Protein AF-A0AAW8RNG4-F1 (afdb_monomer_lite)

Secondary structure (DSSP, 8-state):
-HHHHHHHHHHHHHHHHHHHHHHHHHT-----HHHH--HHHHHHHHHHHHHHHHHHHHHHHHHHHHHHHHHHH----

pLDDT: mean 81.7, std 6.72, range [58.25, 91.38]

Radius of gyration: 23.75 Å; chains: 1; bounding box: 61×15×63 Å

Organism: Enterococcus faecium (NCBI:txid1352)

Sequence (77 aa):
MEGLALKKIDEKEQNAIFAFNLRYVLNDKKPKLKKVFDKMKAETKIKNIFGRNKIEQQNKTQNVKQVMDYFKNKKWG

Structure (mmCIF, N/CA/C/O backbone):
data_AF-A0AAW8RNG4-F1
#
_entry.id   AF-A0AAW8RNG4-F1
#
loop_
_atom_site.group_PDB
_atom_site.id
_atom_site.type_symbol
_atom_site.label_atom_id
_atom_site.label_alt_id
_atom_site.label_comp_id
_atom_site.label_asym_id
_atom_site.label_entity_id
_atom_site.label_seq_id
_atom_site.pdbx_PDB_ins_code
_atom_site.Cartn_x
_atom_site.Cartn_y
_atom_site.Cartn_z
_atom_site.occupancy
_atom_site.B_iso_or_equiv
_atom_site.auth_seq_id
_atom_site.auth_comp_id
_atom_site.auth_asym_id
_atom_site.auth_atom_id
_atom_site.pdbx_PDB_model_num
ATOM 1 N N . MET A 1 1 ? -1.309 -8.870 10.099 1.00 75.25 1 MET A N 1
ATOM 2 C CA . MET A 1 1 ? -1.682 -8.930 8.663 1.00 75.25 1 MET A CA 1
ATOM 3 C C . MET A 1 1 ? -1.240 -7.696 7.882 1.00 75.25 1 MET A C 1
ATOM 5 O O . MET A 1 1 ? -0.699 -7.870 6.801 1.00 75.25 1 MET A O 1
ATOM 9 N N . GLU A 1 2 ? -1.393 -6.480 8.417 1.00 80.44 2 GLU A N 1
ATOM 10 C CA . GLU A 1 2 ? -0.949 -5.238 7.751 1.00 80.44 2 GLU A CA 1
ATOM 11 C C . GLU A 1 2 ? 0.548 -5.237 7.386 1.00 80.44 2 GLU A C 1
ATOM 13 O O . GLU A 1 2 ? 0.890 -5.017 6.228 1.00 80.44 2 GLU A O 1
ATOM 18 N N . GLY A 1 3 ? 1.435 -5.607 8.318 1.00 83.69 3 GLY A N 1
ATOM 19 C CA . GLY A 1 3 ? 2.880 -5.688 8.049 1.00 83.69 3 GLY A CA 1
ATOM 20 C C . GLY A 1 3 ? 3.269 -6.684 6.946 1.00 83.69 3 GLY A C 1
ATOM 21 O O . GLY A 1 3 ? 4.143 -6.397 6.135 1.00 83.69 3 GLY A O 1
ATOM 22 N N . LEU A 1 4 ? 2.572 -7.822 6.840 1.00 88.44 4 LEU A N 1
ATOM 23 C CA . LEU A 1 4 ? 2.785 -8.783 5.747 1.00 88.44 4 LEU A CA 1
ATOM 24 C C . LEU A 1 4 ? 2.365 -8.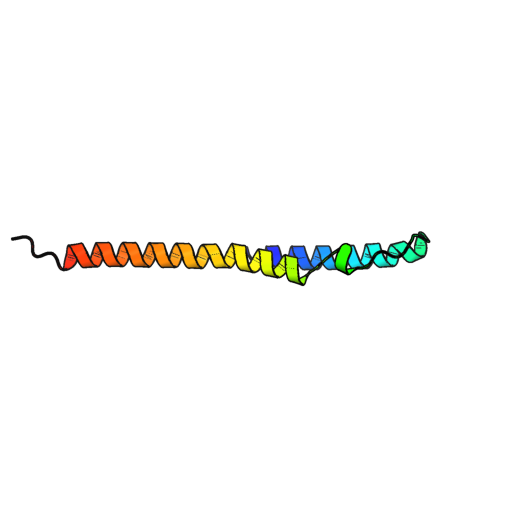191 4.393 1.00 88.44 4 LEU A C 1
ATOM 26 O O . LEU A 1 4 ? 2.988 -8.456 3.368 1.00 88.44 4 LEU A O 1
ATOM 30 N N . ALA A 1 5 ? 1.299 -7.394 4.391 1.00 83.56 5 ALA A N 1
ATOM 31 C CA . ALA A 1 5 ? 0.800 -6.741 3.193 1.00 83.56 5 ALA A CA 1
ATOM 32 C C . ALA A 1 5 ? 1.746 -5.615 2.729 1.00 83.56 5 ALA A C 1
ATOM 34 O O . ALA A 1 5 ? 1.966 -5.473 1.529 1.00 83.56 5 ALA A O 1
ATOM 35 N N . LEU A 1 6 ? 2.362 -4.887 3.669 1.00 86.50 6 LEU A N 1
ATOM 36 C CA . LEU A 1 6 ? 3.422 -3.911 3.388 1.00 86.50 6 LEU A CA 1
ATOM 37 C C . LEU A 1 6 ? 4.682 -4.580 2.822 1.00 86.50 6 LEU A C 1
ATOM 39 O O . LEU A 1 6 ? 5.164 -4.157 1.778 1.00 86.50 6 LEU A O 1
ATOM 43 N N . LYS A 1 7 ? 5.135 -5.699 3.403 1.00 89.94 7 LYS A N 1
ATOM 44 C CA . LYS A 1 7 ? 6.268 -6.469 2.859 1.00 89.94 7 LYS A CA 1
ATOM 45 C C . LYS A 1 7 ? 6.053 -6.869 1.390 1.00 89.94 7 LYS A C 1
ATOM 47 O O . LYS A 1 7 ? 6.949 -6.730 0.567 1.00 89.94 7 LYS A O 1
ATOM 52 N N . LYS A 1 8 ? 4.841 -7.309 1.034 1.00 88.69 8 LYS A N 1
ATOM 53 C CA . LYS A 1 8 ? 4.492 -7.640 -0.361 1.00 88.69 8 LYS A CA 1
ATOM 54 C C . LYS A 1 8 ? 4.519 -6.428 -1.303 1.00 88.69 8 LYS A C 1
ATOM 56 O O . LYS A 1 8 ? 4.692 -6.606 -2.506 1.00 88.69 8 LYS A O 1
ATOM 61 N N . ILE A 1 9 ? 4.288 -5.212 -0.800 1.00 88.31 9 ILE A N 1
ATOM 62 C CA . ILE A 1 9 ? 4.448 -3.980 -1.590 1.00 88.31 9 ILE A CA 1
ATOM 63 C C . ILE A 1 9 ? 5.928 -3.729 -1.865 1.00 88.31 9 ILE A C 1
ATOM 65 O O . ILE A 1 9 ? 6.268 -3.443 -3.011 1.00 88.31 9 ILE A O 1
ATOM 69 N N . ASP A 1 10 ? 6.788 -3.881 -0.859 1.00 87.19 10 ASP A N 1
ATOM 70 C CA . ASP A 1 10 ? 8.235 -3.704 -1.024 1.00 87.19 10 ASP A CA 1
ATOM 71 C C . ASP A 1 10 ? 8.814 -4.711 -2.032 1.00 87.19 10 ASP A C 1
ATOM 73 O O . ASP A 1 10 ? 9.574 -4.337 -2.922 1.00 87.19 10 ASP A O 1
ATOM 77 N N . GLU A 1 11 ? 8.379 -5.975 -1.986 1.00 91.38 11 GLU A N 1
ATOM 78 C CA . GLU A 1 11 ? 8.764 -6.994 -2.979 1.00 91.38 11 GLU A CA 1
ATOM 79 C C . GLU A 1 11 ? 8.347 -6.593 -4.408 1.00 91.38 11 GLU A C 1
ATOM 81 O O . GLU A 1 11 ? 9.098 -6.768 -5.370 1.00 91.38 11 GLU A O 1
ATOM 86 N N . LYS A 1 12 ? 7.157 -6.001 -4.572 1.00 87.62 12 LYS A N 1
ATOM 87 C CA . LYS A 1 12 ? 6.697 -5.496 -5.876 1.00 87.62 12 LYS A CA 1
ATOM 88 C C . LYS A 1 12 ? 7.499 -4.292 -6.355 1.00 87.62 12 LYS A C 1
ATOM 90 O O . LYS A 1 12 ? 7.729 -4.174 -7.557 1.00 87.62 12 LYS A O 1
ATOM 95 N N . GLU A 1 13 ? 7.927 -3.422 -5.446 1.00 87.69 13 GLU A N 1
ATOM 96 C CA . GLU A 1 13 ? 8.816 -2.309 -5.774 1.00 87.69 13 GLU A CA 1
ATOM 97 C C . GLU A 1 13 ? 10.161 -2.819 -6.293 1.00 87.69 13 GLU A C 1
ATOM 99 O O . GLU A 1 13 ? 10.606 -2.396 -7.361 1.00 87.69 13 GLU A O 1
ATOM 104 N N . GLN A 1 14 ? 10.770 -3.777 -5.592 1.00 90.25 14 GLN A N 1
ATOM 105 C CA . GLN A 1 14 ? 12.032 -4.387 -6.013 1.00 90.25 14 GLN A CA 1
ATOM 106 C C . GLN A 1 14 ? 11.910 -5.037 -7.394 1.00 90.25 14 GLN A C 1
ATOM 108 O O . GLN A 1 14 ? 12.754 -4.807 -8.260 1.00 90.25 14 GLN A O 1
ATOM 113 N N . ASN A 1 15 ? 10.818 -5.763 -7.646 1.00 89.00 15 ASN A N 1
ATOM 114 C CA . ASN A 1 15 ? 10.549 -6.352 -8.958 1.00 89.00 15 ASN A CA 1
ATOM 115 C C . ASN A 1 15 ? 10.368 -5.291 -10.053 1.00 89.00 15 ASN A C 1
ATOM 117 O O . ASN A 1 15 ? 10.853 -5.468 -11.170 1.00 89.00 15 ASN A O 1
ATOM 121 N N . ALA A 1 16 ? 9.702 -4.174 -9.748 1.00 86.25 16 ALA A N 1
ATOM 122 C CA . ALA A 1 16 ? 9.537 -3.073 -10.694 1.00 86.25 16 ALA A CA 1
ATOM 123 C C . ALA A 1 16 ? 10.878 -2.395 -11.025 1.00 86.25 16 ALA A C 1
ATOM 125 O O . ALA A 1 16 ? 11.132 -2.082 -12.188 1.00 86.25 16 ALA A O 1
ATOM 126 N N . ILE A 1 17 ? 11.752 -2.209 -10.030 1.00 86.88 17 ILE A N 1
ATOM 127 C CA . ILE A 1 17 ? 13.117 -1.697 -10.224 1.00 86.88 17 ILE A CA 1
ATOM 128 C C . ILE A 1 17 ? 13.933 -2.673 -11.074 1.00 86.88 17 ILE A C 1
ATOM 130 O O . ILE A 1 17 ? 14.584 -2.260 -12.034 1.00 86.88 17 ILE A O 1
ATOM 134 N N . PHE A 1 18 ? 13.865 -3.970 -10.770 1.00 88.25 18 PHE A N 1
ATOM 135 C CA . PHE A 1 18 ? 14.554 -5.001 -11.538 1.00 88.25 18 PHE A CA 1
ATOM 136 C C . PHE A 1 18 ? 14.108 -5.007 -13.005 1.00 88.25 18 PHE A C 1
ATOM 138 O O . PHE A 1 18 ? 14.947 -4.916 -13.897 1.00 88.25 18 PHE A O 1
ATOM 145 N N . ALA A 1 19 ? 12.798 -5.020 -13.268 1.00 84.81 19 ALA A N 1
ATOM 146 C CA . ALA A 1 19 ? 12.254 -4.960 -14.624 1.00 84.81 19 ALA A CA 1
ATOM 147 C C . ALA A 1 19 ? 12.664 -3.669 -15.354 1.00 84.81 19 ALA A C 1
ATOM 149 O O . ALA A 1 19 ? 12.969 -3.682 -16.548 1.00 84.81 19 ALA A O 1
ATOM 150 N N . PHE A 1 20 ? 12.72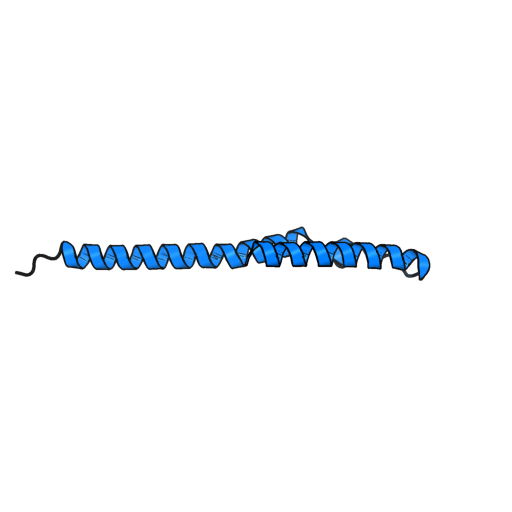5 -2.546 -14.633 1.00 82.88 20 PHE A N 1
ATOM 151 C CA . PHE A 1 20 ? 13.185 -1.279 -15.189 1.00 82.88 20 PHE A CA 1
ATOM 152 C C . PHE A 1 20 ? 14.662 -1.313 -15.598 1.00 82.88 20 PHE A C 1
ATOM 154 O O . PHE A 1 20 ? 15.017 -0.740 -16.630 1.00 82.88 20 PHE A O 1
ATOM 161 N N . ASN A 1 21 ? 15.502 -1.997 -14.819 1.00 84.00 21 ASN A N 1
ATOM 162 C CA . ASN A 1 21 ? 16.914 -2.199 -15.127 1.00 84.00 21 ASN A CA 1
ATOM 163 C C . ASN A 1 21 ? 17.105 -3.196 -16.277 1.00 84.00 21 ASN A C 1
ATOM 165 O O . ASN A 1 21 ? 17.892 -2.935 -17.184 1.00 84.00 21 ASN A O 1
ATOM 169 N N . LEU A 1 22 ? 16.327 -4.283 -16.300 1.00 85.38 22 LEU A N 1
ATOM 170 C CA . LEU A 1 22 ? 16.345 -5.284 -17.369 1.00 85.38 22 LEU A CA 1
ATOM 171 C C . LEU A 1 22 ? 16.049 -4.664 -18.740 1.00 85.38 22 LEU A C 1
ATOM 173 O O . LEU A 1 22 ? 16.638 -5.058 -19.743 1.00 85.38 22 LEU A O 1
ATOM 177 N N . ARG A 1 23 ? 15.207 -3.626 -18.781 1.00 81.38 23 ARG A N 1
ATOM 178 C CA . ARG A 1 23 ? 14.926 -2.858 -20.000 1.00 81.38 23 ARG A CA 1
ATOM 179 C C . ARG A 1 23 ? 16.185 -2.364 -20.718 1.00 81.38 23 ARG A C 1
ATOM 181 O O . ARG A 1 23 ? 16.189 -2.313 -21.942 1.00 81.38 23 ARG A O 1
ATOM 188 N N . TYR A 1 24 ? 17.233 -1.978 -19.983 1.00 77.00 24 TYR A N 1
ATOM 189 C CA . TYR A 1 24 ? 18.486 -1.527 -20.601 1.00 77.00 24 TYR A CA 1
ATOM 190 C C . TYR A 1 24 ? 19.181 -2.649 -21.372 1.00 77.00 24 TYR A C 1
ATOM 192 O O . TYR A 1 24 ? 19.739 -2.390 -22.431 1.00 77.00 24 TYR A O 1
ATOM 200 N N . VAL A 1 25 ? 19.094 -3.885 -20.879 1.00 79.94 25 VAL A N 1
ATOM 201 C CA . VAL A 1 25 ? 19.625 -5.071 -21.566 1.00 79.94 25 VAL A CA 1
ATOM 202 C C . VAL A 1 25 ? 18.771 -5.417 -22.786 1.00 79.94 25 VAL A C 1
ATOM 204 O O . VAL A 1 25 ? 19.298 -5.792 -23.826 1.00 79.94 25 VAL A O 1
ATOM 207 N N . LEU A 1 26 ? 17.451 -5.243 -22.679 1.00 82.38 26 LEU A N 1
ATOM 208 C CA . LEU A 1 26 ? 16.494 -5.560 -23.745 1.00 82.38 26 LEU A CA 1
ATOM 209 C C . LEU A 1 26 ? 16.342 -4.454 -24.807 1.00 82.38 26 LEU A C 1
ATOM 211 O O . LEU A 1 26 ? 15.587 -4.629 -25.757 1.00 82.38 26 LEU A O 1
ATOM 215 N N . ASN A 1 27 ? 17.038 -3.321 -24.650 1.00 77.25 27 ASN A N 1
ATOM 216 C CA . ASN A 1 27 ? 16.982 -2.148 -25.530 1.00 77.25 27 ASN A CA 1
ATOM 217 C C . ASN A 1 27 ? 15.552 -1.632 -25.822 1.00 77.25 27 ASN A C 1
ATOM 219 O O . ASN A 1 27 ? 15.246 -1.163 -26.918 1.00 77.25 27 ASN A O 1
ATOM 223 N N . ASP A 1 28 ? 14.663 -1.724 -24.832 1.00 79.38 28 ASP A N 1
ATOM 224 C CA . ASP A 1 28 ? 13.250 -1.361 -24.976 1.00 79.38 28 ASP A CA 1
ATOM 225 C C . ASP A 1 28 ? 12.971 0.102 -24.548 1.00 79.38 28 ASP A C 1
ATOM 227 O O . ASP A 1 28 ? 13.717 0.727 -23.774 1.00 79.38 28 ASP A O 1
ATOM 231 N N . LYS A 1 29 ? 11.882 0.691 -25.063 1.00 76.38 29 LYS A N 1
ATOM 232 C CA . LYS A 1 29 ? 11.511 2.102 -24.851 1.00 76.38 29 LYS A CA 1
ATOM 233 C C . LYS A 1 29 ? 11.224 2.384 -23.377 1.00 76.38 29 LYS A C 1
ATOM 235 O O . LYS A 1 29 ? 10.440 1.694 -22.744 1.00 76.38 29 LYS A O 1
ATOM 240 N N . LYS A 1 30 ? 11.810 3.460 -22.832 1.00 75.56 30 LYS A N 1
ATOM 241 C CA . LYS A 1 30 ? 11.717 3.841 -21.406 1.00 75.56 30 LYS A CA 1
ATOM 242 C C . LYS A 1 30 ? 10.280 4.180 -20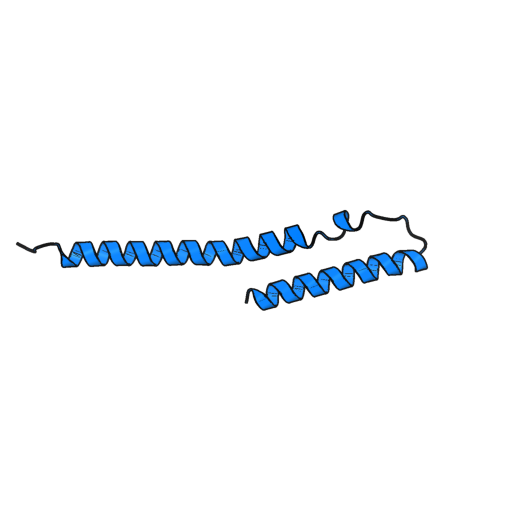.971 1.00 75.56 30 LYS A C 1
ATOM 244 O O . LYS A 1 30 ? 9.804 5.271 -21.298 1.00 75.56 30 LYS A O 1
ATOM 249 N N . PRO A 1 31 ? 9.606 3.345 -20.152 1.00 75.31 31 PRO A N 1
ATOM 250 C CA . PRO A 1 31 ? 8.376 3.759 -19.495 1.00 75.31 31 PRO A CA 1
ATOM 251 C C . PRO A 1 31 ? 8.701 4.673 -18.304 1.00 75.31 31 PRO A C 1
ATOM 253 O O . PRO A 1 31 ? 9.802 4.660 -17.751 1.00 75.31 31 PRO A O 1
ATOM 256 N N . LYS A 1 32 ? 7.732 5.478 -17.863 1.00 76.06 32 LYS A N 1
ATOM 257 C CA . LYS A 1 32 ? 7.860 6.226 -16.601 1.00 76.06 32 LYS A CA 1
ATOM 258 C C . LYS A 1 32 ? 7.669 5.242 -15.441 1.00 76.06 32 LYS A C 1
ATOM 260 O O . L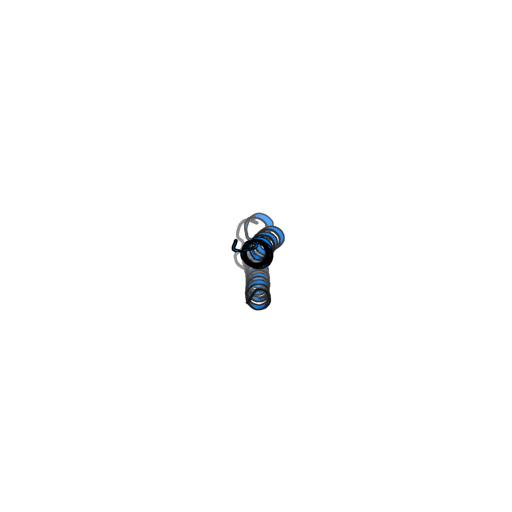YS A 1 32 ? 6.600 4.650 -15.356 1.00 76.06 32 LYS A O 1
ATOM 265 N N . LEU A 1 33 ? 8.642 5.108 -14.531 1.00 71.44 33 LEU A N 1
ATOM 266 C CA . LEU A 1 33 ? 8.580 4.162 -13.396 1.00 71.44 33 LEU A CA 1
ATOM 267 C C . LEU A 1 33 ? 7.289 4.322 -12.570 1.00 71.44 33 LEU A C 1
ATOM 269 O O . LEU A 1 33 ? 6.624 3.343 -12.265 1.00 71.44 33 LEU A O 1
ATOM 273 N N . LYS A 1 34 ? 6.857 5.570 -12.343 1.00 71.38 34 LYS A N 1
ATOM 274 C CA . LYS A 1 34 ? 5.597 5.913 -11.656 1.00 71.38 34 LYS A CA 1
ATOM 275 C C . LYS A 1 34 ? 4.330 5.376 -12.351 1.00 71.38 34 LYS A C 1
ATOM 277 O O . LYS A 1 34 ? 3.288 5.266 -11.717 1.00 71.38 34 LYS A O 1
ATOM 282 N N . LYS A 1 35 ? 4.393 5.071 -13.656 1.00 73.94 35 LYS A N 1
ATOM 283 C CA . LYS A 1 35 ? 3.314 4.380 -14.388 1.00 73.94 35 LYS A CA 1
ATOM 284 C C . LYS A 1 35 ? 3.369 2.858 -14.218 1.00 73.94 35 LYS A C 1
ATOM 286 O O . LYS A 1 35 ? 2.341 2.218 -14.381 1.00 73.94 35 LYS A O 1
ATOM 291 N N . VAL A 1 36 ? 4.544 2.300 -13.922 1.00 73.06 36 VAL A N 1
ATOM 292 C CA . VAL A 1 36 ? 4.754 0.860 -13.703 1.00 73.06 36 VAL A CA 1
ATOM 293 C C . VAL A 1 36 ? 4.379 0.486 -12.271 1.00 73.06 36 VAL A C 1
ATOM 295 O O . VAL A 1 36 ? 3.663 -0.486 -12.052 1.00 73.06 36 VAL A O 1
ATOM 298 N N . PHE A 1 37 ? 4.813 1.286 -11.295 1.00 81.38 37 PHE A N 1
ATOM 299 C CA . PHE A 1 37 ? 4.485 1.080 -9.891 1.00 81.38 37 PHE A CA 1
ATOM 300 C C . PHE A 1 37 ? 4.463 2.406 -9.122 1.00 81.38 37 PHE A C 1
ATOM 302 O O . PHE A 1 37 ? 5.370 3.229 -9.243 1.00 81.38 37 PHE A O 1
ATOM 309 N N . ASP A 1 38 ? 3.417 2.608 -8.320 1.00 85.38 38 ASP A N 1
ATOM 310 C CA . ASP A 1 38 ? 3.268 3.757 -7.422 1.00 85.38 38 ASP A CA 1
ATOM 311 C C . ASP A 1 38 ? 3.127 3.232 -5.988 1.00 85.38 38 ASP A C 1
ATOM 313 O O . ASP A 1 38 ? 2.031 2.872 -5.539 1.00 85.38 38 ASP A O 1
ATOM 317 N N . LYS A 1 39 ? 4.269 3.147 -5.295 1.00 83.50 39 LYS A N 1
ATOM 318 C CA . LYS A 1 39 ? 4.367 2.633 -3.923 1.00 83.50 39 LYS A CA 1
ATOM 319 C C . LYS A 1 39 ? 3.443 3.384 -2.976 1.00 83.50 39 LYS A C 1
ATOM 321 O O . LYS A 1 39 ? 2.689 2.766 -2.232 1.00 83.50 39 LYS A O 1
ATOM 326 N N . MET A 1 40 ? 3.446 4.712 -3.065 1.00 84.88 40 MET A N 1
ATOM 327 C CA . MET A 1 40 ? 2.664 5.572 -2.184 1.00 84.88 40 MET A CA 1
ATOM 328 C C . MET A 1 40 ? 1.171 5.263 -2.308 1.00 84.88 40 MET A C 1
ATOM 330 O O . MET A 1 40 ? 0.506 5.029 -1.301 1.00 84.88 40 MET A O 1
ATOM 334 N N . LYS A 1 41 ? 0.645 5.154 -3.537 1.00 86.69 41 LYS A N 1
ATOM 335 C CA . LYS A 1 41 ? -0.760 4.760 -3.747 1.00 86.69 41 LYS A CA 1
ATOM 336 C C . LYS A 1 41 ? -1.070 3.370 -3.197 1.00 86.69 41 LYS A C 1
ATOM 338 O O . LYS A 1 41 ? -2.144 3.169 -2.624 1.00 86.69 41 LYS A O 1
ATOM 343 N N . ALA A 1 42 ? -0.163 2.413 -3.384 1.00 83.75 42 ALA A N 1
ATOM 344 C CA . ALA A 1 42 ? -0.345 1.053 -2.893 1.00 83.75 42 ALA A CA 1
ATOM 345 C C . ALA A 1 42 ? -0.389 1.015 -1.355 1.00 83.75 42 ALA A C 1
ATOM 347 O O . ALA A 1 42 ? -1.307 0.425 -0.783 1.00 83.75 42 ALA A O 1
ATOM 348 N N . GLU A 1 43 ? 0.531 1.706 -0.683 1.00 85.88 43 GLU A N 1
ATOM 349 C CA . GLU A 1 43 ? 0.570 1.798 0.777 1.00 85.88 43 GLU A CA 1
ATOM 350 C C . GLU A 1 43 ? -0.650 2.514 1.347 1.00 85.88 43 GLU A C 1
ATOM 352 O O . GLU A 1 43 ? -1.254 2.024 2.300 1.00 85.88 43 GLU A O 1
ATOM 357 N N . THR A 1 44 ? -1.057 3.645 0.759 1.00 87.50 44 THR A N 1
ATOM 358 C CA . THR A 1 44 ? -2.259 4.367 1.198 1.00 87.50 44 THR A CA 1
ATOM 359 C C . THR A 1 44 ? -3.494 3.476 1.094 1.00 87.50 44 THR A C 1
ATOM 361 O O . THR A 1 44 ? -4.318 3.453 2.006 1.00 87.50 44 THR A O 1
ATOM 364 N N . LYS A 1 45 ? -3.614 2.679 0.024 1.00 86.56 45 LYS A N 1
ATOM 365 C CA . LYS A 1 45 ? -4.721 1.728 -0.128 1.00 86.56 45 LYS A CA 1
ATOM 366 C C . LYS A 1 45 ? -4.716 0.670 0.978 1.00 86.56 45 LYS A C 1
ATOM 368 O O . LYS A 1 45 ? -5.773 0.389 1.536 1.00 86.56 45 LYS A O 1
ATOM 373 N N . ILE A 1 46 ? -3.550 0.120 1.317 1.00 85.12 46 ILE A N 1
ATOM 374 C CA . ILE A 1 46 ? -3.405 -0.856 2.406 1.00 85.12 46 ILE A CA 1
ATOM 375 C C . ILE A 1 46 ? -3.769 -0.229 3.753 1.00 85.12 46 ILE A C 1
ATOM 377 O O . ILE A 1 46 ? -4.638 -0.757 4.447 1.00 85.12 46 ILE A O 1
ATOM 381 N N . LYS A 1 47 ? -3.191 0.929 4.084 1.00 85.81 47 LYS A N 1
ATOM 382 C CA . LYS A 1 47 ? -3.485 1.654 5.329 1.00 85.81 47 LYS A CA 1
ATOM 383 C C . LYS A 1 47 ? -4.973 1.978 5.458 1.00 85.81 47 LYS A C 1
ATOM 385 O O . LYS A 1 47 ? -5.543 1.809 6.529 1.00 85.81 47 LYS A O 1
ATOM 390 N N . ASN A 1 48 ? -5.638 2.354 4.365 1.00 86.12 48 ASN A N 1
ATOM 391 C CA . ASN A 1 48 ? -7.077 2.627 4.370 1.00 86.12 48 ASN A CA 1
ATOM 392 C C . ASN A 1 48 ? -7.928 1.375 4.625 1.00 86.12 48 ASN A C 1
ATOM 394 O O . ASN A 1 48 ? -8.934 1.462 5.325 1.00 86.12 48 ASN A O 1
ATOM 398 N N . ILE A 1 49 ? -7.549 0.216 4.078 1.00 84.19 49 ILE A N 1
ATOM 399 C CA . ILE A 1 49 ? -8.266 -1.049 4.310 1.00 84.19 49 ILE A CA 1
ATOM 400 C C . ILE A 1 49 ? -8.154 -1.453 5.782 1.00 84.19 49 ILE A C 1
ATOM 402 O O . ILE A 1 49 ? -9.162 -1.721 6.432 1.00 84.19 49 ILE A O 1
ATOM 406 N N . PHE A 1 50 ? -6.937 -1.446 6.329 1.00 82.06 50 PHE A N 1
ATOM 407 C CA . PHE A 1 50 ? -6.719 -1.811 7.728 1.00 82.06 50 PHE A CA 1
ATOM 408 C C . PHE A 1 50 ? -7.235 -0.742 8.707 1.00 82.06 50 PHE A C 1
ATOM 410 O O . PHE A 1 50 ? -7.671 -1.082 9.806 1.00 82.06 50 PHE A O 1
ATOM 417 N N . GLY A 1 51 ? -7.256 0.532 8.306 1.00 80.31 51 GLY A N 1
ATOM 418 C CA . GLY A 1 51 ? -7.818 1.640 9.079 1.00 80.31 51 GLY A CA 1
ATOM 419 C C . GLY A 1 51 ? -9.347 1.624 9.152 1.00 80.31 51 GLY A C 1
ATOM 420 O O . GLY A 1 51 ? -9.900 1.839 10.229 1.00 80.31 5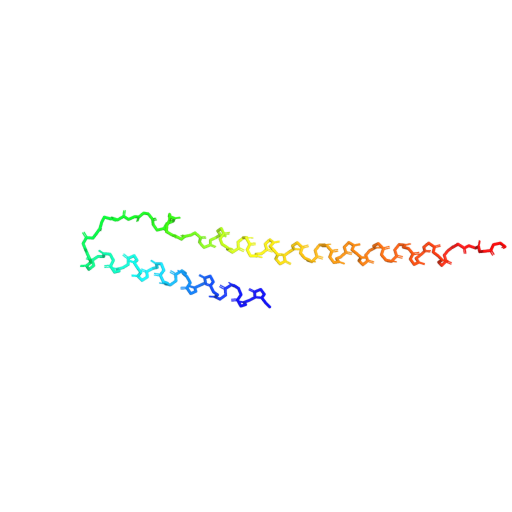1 GLY A O 1
ATOM 421 N N . ARG A 1 52 ? -10.042 1.302 8.051 1.00 73.56 52 ARG A N 1
ATOM 422 C CA . ARG A 1 52 ? -11.515 1.188 8.027 1.00 73.56 52 ARG A CA 1
ATOM 423 C C . ARG A 1 52 ? -12.036 0.164 9.030 1.00 73.56 52 ARG A C 1
ATOM 425 O O . ARG A 1 52 ? -12.957 0.472 9.780 1.00 73.56 52 ARG A O 1
ATOM 432 N N . ASN A 1 53 ? -11.378 -0.989 9.117 1.00 69.88 53 ASN A N 1
ATOM 433 C CA . ASN A 1 53 ? -11.758 -2.045 10.057 1.00 69.88 53 ASN A CA 1
ATOM 434 C C . ASN A 1 53 ? -11.654 -1.590 11.524 1.00 69.88 53 ASN A C 1
ATOM 436 O O . ASN A 1 53 ? -12.462 -1.997 12.355 1.00 69.88 53 ASN A O 1
ATOM 440 N N . LYS A 1 54 ? -10.692 -0.714 11.854 1.00 71.94 54 LYS A N 1
ATOM 441 C CA . LYS A 1 54 ? -10.553 -0.162 13.213 1.00 71.94 54 LYS A CA 1
ATOM 442 C C . LYS A 1 54 ? -11.705 0.782 13.564 1.00 71.94 54 LYS A C 1
ATOM 444 O O . LYS A 1 54 ? -12.241 0.688 14.663 1.00 71.94 54 LYS A O 1
ATOM 449 N N . ILE A 1 55 ? -12.105 1.644 12.629 1.00 72.88 55 ILE A N 1
ATOM 450 C CA . ILE A 1 55 ? -13.211 2.597 12.822 1.00 72.88 55 ILE A CA 1
ATOM 451 C C . ILE A 1 55 ? -14.535 1.846 13.007 1.00 72.88 55 ILE A C 1
ATOM 453 O O . ILE A 1 55 ? -15.298 2.132 13.928 1.00 72.88 55 ILE A O 1
ATOM 457 N N . GLU A 1 56 ? -14.793 0.844 12.170 1.00 70.75 56 GLU A N 1
ATOM 458 C CA . GLU A 1 56 ? -16.025 0.054 12.227 1.00 70.75 56 GLU A CA 1
ATOM 459 C C . GLU A 1 56 ? -16.144 -0.735 13.542 1.00 70.75 56 GLU A C 1
ATOM 461 O O . GLU A 1 56 ? -17.205 -0.772 14.172 1.00 70.75 56 GLU A O 1
ATOM 466 N N . GLN A 1 57 ? -15.030 -1.290 14.024 1.00 73.69 57 GLN A N 1
ATOM 467 C CA . GLN A 1 57 ? -14.984 -1.999 15.299 1.00 73.69 57 GLN A CA 1
ATOM 468 C C . GLN A 1 57 ? -15.146 -1.064 16.507 1.00 73.69 57 GLN A C 1
ATOM 470 O O . GLN A 1 57 ? -15.819 -1.417 17.481 1.00 73.69 57 GLN A O 1
ATOM 475 N N . GLN A 1 58 ? -14.587 0.144 16.438 1.00 75.00 58 GLN A N 1
ATOM 476 C CA . GLN A 1 58 ? -14.757 1.165 17.468 1.00 75.00 58 GLN A CA 1
ATOM 477 C C . GLN A 1 58 ? -16.225 1.606 17.576 1.00 75.00 58 GLN A C 1
ATOM 479 O O . GLN A 1 58 ? -16.789 1.568 18.670 1.00 75.00 58 GLN A O 1
ATOM 484 N N . ASN A 1 59 ? -16.876 1.886 16.444 1.00 77.88 59 ASN A N 1
ATOM 485 C CA . ASN A 1 59 ? -18.298 2.241 16.390 1.00 77.88 59 ASN A CA 1
ATOM 486 C C . ASN A 1 59 ? -19.193 1.129 16.954 1.00 77.88 59 ASN A C 1
ATOM 488 O O . ASN A 1 59 ? -20.094 1.391 17.750 1.00 77.88 59 ASN A O 1
ATOM 492 N N . LYS A 1 60 ? -18.914 -0.136 16.609 1.00 77.69 60 LYS A N 1
ATOM 493 C CA . LYS A 1 60 ? -19.661 -1.285 17.142 1.00 77.69 60 LYS A CA 1
ATOM 494 C C . LYS A 1 60 ? -19.546 -1.385 18.665 1.00 77.69 60 LYS A C 1
ATOM 496 O O . LYS A 1 60 ? -20.541 -1.631 19.341 1.00 77.69 60 LYS A O 1
ATOM 501 N N . THR A 1 61 ? -18.354 -1.149 19.207 1.00 79.62 61 THR A N 1
ATOM 502 C CA . THR A 1 61 ? -18.106 -1.177 20.658 1.00 79.62 61 THR A CA 1
ATOM 503 C C . THR A 1 61 ? -18.855 -0.046 21.367 1.00 79.62 61 THR A C 1
ATOM 505 O O . THR A 1 61 ? -19.446 -0.248 22.428 1.00 79.62 61 THR A O 1
ATOM 508 N N . GLN A 1 62 ? -18.879 1.137 20.754 1.00 83.69 62 GLN A N 1
ATOM 509 C CA . GLN A 1 62 ? -19.564 2.317 21.275 1.00 83.69 62 GLN A CA 1
ATOM 510 C C . GLN A 1 62 ? -21.087 2.130 21.303 1.00 83.69 62 GLN A C 1
ATOM 512 O O . GLN A 1 62 ? -21.717 2.427 22.316 1.00 83.69 62 GLN A O 1
ATOM 517 N N . ASN A 1 63 ? -21.656 1.5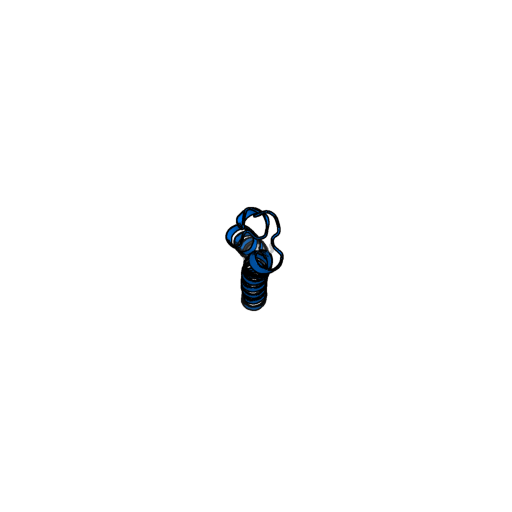39 20.249 1.00 85.31 63 ASN A N 1
ATOM 518 C CA . ASN A 1 63 ? -23.081 1.212 20.178 1.00 85.31 63 ASN A CA 1
ATOM 519 C C . ASN A 1 63 ? -23.482 0.175 21.238 1.00 85.31 63 ASN A C 1
ATOM 521 O O . ASN A 1 63 ? -24.490 0.347 21.919 1.00 85.31 63 ASN A O 1
ATOM 525 N N . VAL A 1 64 ? -22.678 -0.877 21.432 1.00 87.44 64 VAL A N 1
ATOM 526 C CA . VAL A 1 64 ? -22.930 -1.877 22.487 1.00 87.44 64 VAL A CA 1
ATOM 527 C C . VAL A 1 64 ? -22.906 -1.223 23.867 1.00 87.44 64 VAL A C 1
ATOM 529 O O . VAL A 1 64 ? -23.796 -1.478 24.675 1.00 87.44 64 VAL A O 1
ATOM 532 N N . LYS A 1 65 ? -21.938 -0.335 24.126 1.00 89.44 65 LYS A N 1
ATOM 533 C CA . LYS A 1 65 ? -21.853 0.407 25.389 1.00 89.44 65 LYS A CA 1
ATOM 534 C C . LYS A 1 65 ? -23.097 1.269 25.628 1.00 89.44 65 LYS A C 1
ATOM 536 O O . LYS A 1 65 ? -23.673 1.194 26.706 1.00 89.44 65 LYS A O 1
ATOM 541 N N . GLN A 1 66 ? -23.551 2.011 24.617 1.00 88.81 66 GLN A N 1
ATOM 542 C CA . GLN A 1 66 ? -24.764 2.833 24.707 1.00 88.81 66 GLN A CA 1
ATOM 543 C C . GLN A 1 66 ? -26.015 2.008 25.026 1.00 88.81 66 GLN A C 1
ATOM 545 O O . GLN A 1 66 ? -26.810 2.400 25.877 1.00 88.81 66 GLN A O 1
ATOM 550 N N . VAL A 1 67 ? -26.179 0.850 24.381 1.00 87.88 67 VAL A N 1
ATOM 551 C CA . VAL A 1 67 ? -27.296 -0.064 24.662 1.00 87.88 67 VAL A CA 1
ATOM 552 C C . VAL A 1 67 ? -27.211 -0.598 26.096 1.00 87.88 67 VAL A C 1
ATOM 554 O O . VAL A 1 67 ? -28.212 -0.608 26.811 1.00 87.88 67 VAL A O 1
ATOM 557 N N . MET A 1 68 ? -26.017 -0.986 26.549 1.00 87.62 68 MET A N 1
ATOM 558 C CA . MET A 1 68 ? -25.794 -1.454 27.920 1.00 87.62 68 MET A CA 1
ATOM 559 C C . MET A 1 68 ? -26.138 -0.374 28.957 1.00 87.62 68 MET A C 1
ATOM 561 O O . MET A 1 68 ? -26.793 -0.660 29.960 1.00 87.62 68 MET A O 1
ATOM 565 N N . ASP A 1 69 ? -25.717 0.867 28.704 1.00 89.00 69 ASP A N 1
ATOM 566 C CA . ASP A 1 69 ? -25.967 2.016 29.576 1.00 89.00 69 ASP A CA 1
ATOM 567 C C . ASP A 1 69 ? -27.463 2.374 29.615 1.00 89.00 69 ASP A C 1
ATOM 569 O O . ASP A 1 69 ? -27.995 2.681 30.684 1.00 89.00 69 ASP A O 1
ATOM 573 N N . TYR A 1 70 ? -28.172 2.255 28.486 1.00 88.19 70 TYR A N 1
ATOM 574 C CA . TYR A 1 70 ? -29.627 2.413 28.426 1.00 88.19 70 TYR A CA 1
ATOM 575 C C . TYR A 1 70 ? -30.345 1.404 29.332 1.00 88.19 70 TYR A C 1
ATOM 577 O O . TYR A 1 70 ? -31.188 1.797 30.137 1.00 88.19 70 TYR A O 1
ATOM 585 N N . PHE A 1 71 ? -29.991 0.117 29.259 1.00 86.88 71 PHE A N 1
ATOM 586 C CA . PHE A 1 71 ? -30.623 -0.907 30.098 1.00 86.88 71 PHE A CA 1
ATOM 587 C C . PHE A 1 71 ? -30.260 -0.788 31.582 1.00 86.88 71 PHE A C 1
ATOM 589 O O . PHE A 1 71 ? -31.108 -1.073 32.424 1.00 86.88 71 PHE A O 1
ATOM 596 N N . LYS A 1 72 ? -29.044 -0.338 31.918 1.00 85.06 72 LYS A N 1
ATOM 597 C CA . LYS A 1 72 ? -28.633 -0.097 33.312 1.00 85.06 72 LYS A CA 1
ATOM 598 C C . LYS A 1 72 ? -29.372 1.068 33.965 1.00 85.06 72 LYS A C 1
ATOM 600 O O . LYS A 1 72 ? -29.708 0.991 35.141 1.00 85.06 72 LYS A O 1
ATOM 605 N N . ASN A 1 73 ? -29.603 2.144 33.215 1.00 84.25 73 ASN A N 1
ATOM 606 C CA . ASN A 1 73 ? -30.213 3.365 33.745 1.00 84.25 73 ASN A CA 1
ATOM 607 C C . ASN A 1 73 ? -31.741 3.374 33.630 1.00 84.25 73 ASN A C 1
ATOM 609 O O . ASN A 1 73 ? -32.401 4.244 34.203 1.00 84.25 73 ASN A O 1
ATOM 613 N N . LYS A 1 74 ? -32.327 2.411 32.912 1.00 76.81 74 LYS A N 1
ATOM 614 C CA . LYS A 1 74 ? -33.774 2.239 32.860 1.00 76.81 74 LYS A CA 1
ATOM 615 C C . LYS A 1 74 ? -34.253 1.679 34.198 1.00 76.81 74 LYS A C 1
ATOM 617 O O . LYS A 1 74 ? -34.106 0.491 34.472 1.00 76.81 74 LYS A O 1
ATOM 622 N N . LYS A 1 75 ? -34.836 2.541 35.038 1.00 66.31 75 LYS A N 1
ATOM 623 C CA . LYS A 1 75 ? -35.615 2.089 36.194 1.00 66.31 75 LYS A CA 1
ATOM 624 C C . LYS A 1 75 ? -36.834 1.344 35.666 1.00 66.31 75 LYS A C 1
ATOM 626 O O . LYS A 1 75 ? -37.716 1.942 35.055 1.00 66.31 75 LYS A O 1
ATOM 631 N N . TRP A 1 76 ? -36.828 0.033 35.856 1.00 67.44 76 TRP A N 1
ATOM 632 C CA . TRP A 1 76 ? -38.016 -0.788 35.709 1.00 67.44 76 TRP A CA 1
ATOM 633 C C . TRP A 1 76 ? -38.934 -0.393 36.863 1.00 67.44 76 TRP A C 1
ATOM 635 O O . TRP A 1 76 ? -38.562 -0.564 38.025 1.00 67.44 76 TRP A O 1
ATOM 645 N N . GLY A 1 77 ? -40.018 0.301 36.517 1.00 58.25 77 GLY A N 1
ATOM 646 C CA . GLY A 1 77 ? -41.100 0.613 37.447 1.00 58.25 77 GLY A CA 1
ATOM 647 C C . GLY A 1 77 ? -41.849 -0.643 37.848 1.00 58.25 77 GLY A C 1
ATOM 648 O O . GLY A 1 77 ? -41.867 -1.590 37.027 1.00 58.25 77 GLY A O 1
#

Foldseek 3Di:
DLVVQLVVLVVQLVVLVVVQVVCVVVVDDHDDSCVVDDSVVSNVVSCVVVVVVVVVVVVVVVVVVVVVVVVVPDPPD